Protein AF-A0A7Y5BMC9-F1 (afdb_monomer_lite)

Secondary structure (DSSP, 8-state):
-----HHHH-TTTS--HHHHHHHHHHHHHHHTTSS-EEES-HHHHHHHHHHH---GGGEEE------GGGGSPPS-HHHHHHHTT--SS--EEEES---GGG-HHHHHHHHHHHT--EEEESHHHHHHHHHTTS-HHHHHHHHHH-TT--SHHHHHHHGGG-

Structure (mmCIF, N/CA/C/O backbone):
data_AF-A0A7Y5BMC9-F1
#
_entry.id   AF-A0A7Y5BMC9-F1
#
loop_
_atom_site.group_PDB
_atom_site.id
_atom_site.type_symbol
_atom_site.label_atom_id
_atom_site.label_alt_id
_atom_site.label_comp_id
_atom_site.label_asym_id
_atom_site.label_entity_id
_atom_site.label_seq_id
_atom_site.pdbx_PDB_ins_code
_atom_site.Cartn_x
_atom_site.Cartn_y
_atom_site.Cartn_z
_atom_site.occupancy
_atom_site.B_iso_or_equiv
_atom_site.auth_seq_id
_atom_site.auth_comp_id
_atom_site.auth_asym_id
_atom_site.auth_atom_id
_atom_site.pdbx_PDB_model_num
ATOM 1 N N . MET A 1 1 ? 15.311 -7.061 -9.242 1.00 86.81 1 MET A N 1
ATOM 2 C CA . MET A 1 1 ? 13.915 -7.122 -8.750 1.00 86.81 1 MET A CA 1
ATOM 3 C C . MET A 1 1 ? 13.324 -5.729 -8.822 1.00 86.81 1 MET A C 1
ATOM 5 O O . MET A 1 1 ? 14.016 -4.782 -8.464 1.00 86.81 1 MET A O 1
ATOM 9 N N . LEU A 1 2 ? 12.085 -5.611 -9.291 1.00 91.38 2 LEU A N 1
ATOM 10 C CA . LEU A 1 2 ? 11.346 -4.355 -9.355 1.00 91.38 2 LEU A CA 1
ATOM 11 C C . LEU A 1 2 ? 9.943 -4.569 -8.786 1.00 91.38 2 LEU A C 1
ATOM 13 O O . LEU A 1 2 ? 9.223 -5.464 -9.225 1.00 91.38 2 LEU A O 1
ATOM 17 N N . PHE A 1 3 ? 9.574 -3.767 -7.788 1.00 91.31 3 PHE A N 1
ATOM 18 C CA . PHE A 1 3 ? 8.323 -3.967 -7.062 1.00 91.31 3 PHE A CA 1
ATOM 19 C C . PHE A 1 3 ? 7.105 -3.440 -7.806 1.00 91.31 3 PHE A C 1
ATOM 21 O O . PHE A 1 3 ? 6.106 -4.146 -7.898 1.00 91.31 3 PHE A O 1
ATOM 28 N N . ASP A 1 4 ? 7.187 -2.224 -8.334 1.00 92.12 4 ASP A N 1
ATOM 29 C CA . ASP A 1 4 ? 6.073 -1.584 -9.011 1.00 92.12 4 ASP A CA 1
ATOM 30 C C . ASP A 1 4 ? 6.552 -0.487 -9.970 1.00 92.12 4 ASP A C 1
ATOM 32 O O . ASP A 1 4 ? 7.717 -0.078 -9.956 1.00 92.12 4 ASP A O 1
ATOM 36 N N . ALA A 1 5 ? 5.619 -0.022 -10.800 1.00 93.19 5 ALA A N 1
ATOM 37 C CA . ALA A 1 5 ? 5.757 1.164 -11.635 1.00 93.19 5 ALA A CA 1
ATOM 38 C C . ALA A 1 5 ? 4.756 2.260 -11.213 1.00 93.19 5 ALA A C 1
ATOM 40 O O . ALA A 1 5 ? 4.366 3.097 -12.029 1.00 93.19 5 ALA A O 1
ATOM 41 N N . ILE A 1 6 ? 4.331 2.277 -9.937 1.00 92.31 6 ILE A N 1
ATOM 42 C CA . ILE A 1 6 ? 3.305 3.200 -9.414 1.00 92.31 6 ILE A CA 1
ATOM 43 C C . ILE A 1 6 ? 3.621 4.662 -9.753 1.00 92.31 6 ILE A C 1
ATOM 45 O O . ILE A 1 6 ? 2.711 5.354 -10.209 1.00 92.31 6 ILE A O 1
ATOM 49 N N . PRO A 1 7 ? 4.865 5.161 -9.605 1.00 91.69 7 PRO A N 1
ATOM 50 C CA . PRO A 1 7 ? 5.147 6.562 -9.899 1.00 91.69 7 PRO A CA 1
ATOM 51 C C . PRO A 1 7 ? 5.050 6.931 -11.383 1.00 91.69 7 PRO A C 1
ATOM 53 O O . PRO A 1 7 ? 4.842 8.097 -11.712 1.00 91.69 7 PRO A O 1
ATOM 56 N N . LEU A 1 8 ? 5.199 5.952 -12.281 1.00 92.69 8 LEU A N 1
ATOM 57 C CA . LEU A 1 8 ? 5.037 6.145 -13.723 1.00 92.69 8 LEU A CA 1
ATOM 58 C C . LEU A 1 8 ? 3.574 6.044 -14.147 1.00 92.69 8 LEU A C 1
ATOM 60 O O . LEU A 1 8 ? 3.127 6.837 -14.971 1.00 92.69 8 LEU A O 1
ATOM 64 N N . LYS A 1 9 ? 2.832 5.118 -13.536 1.00 94.69 9 LYS A N 1
ATOM 65 C CA . LYS A 1 9 ? 1.399 4.917 -13.761 1.00 94.69 9 LYS A CA 1
ATOM 66 C C . LYS A 1 9 ? 0.538 6.041 -13.180 1.00 94.69 9 LYS A C 1
ATOM 68 O O . LYS A 1 9 ? -0.423 6.478 -13.803 1.00 94.69 9 LYS A O 1
ATOM 73 N N . TYR A 1 10 ? 0.900 6.546 -12.000 1.00 92.81 10 TYR A N 1
ATOM 74 C CA . TYR A 1 10 ? 0.156 7.570 -11.258 1.00 92.81 10 TYR A CA 1
ATOM 75 C C . TYR A 1 10 ? 1.026 8.798 -10.928 1.00 92.81 10 TYR A C 1
ATOM 77 O O . TYR A 1 10 ? 1.199 9.145 -9.755 1.00 92.81 10 TYR A O 1
ATOM 85 N N . PRO A 1 11 ? 1.554 9.514 -11.937 1.00 90.50 11 PRO A N 1
ATOM 86 C CA . PRO A 1 11 ? 2.506 10.608 -11.724 1.00 90.50 11 PRO A CA 1
ATOM 87 C C . PRO A 1 11 ? 1.900 11.806 -10.981 1.00 90.50 11 PRO A C 1
ATOM 89 O O . PRO A 1 11 ? 2.628 12.572 -10.354 1.00 90.50 11 PRO A O 1
ATOM 92 N N . GLN A 1 12 ? 0.573 11.964 -11.033 1.00 89.88 12 GLN A N 1
ATOM 93 C CA . GLN A 1 12 ? -0.152 13.019 -10.317 1.00 89.88 12 GLN A CA 1
ATOM 94 C C . GLN A 1 12 ? -0.160 12.787 -8.798 1.00 89.88 12 GLN A C 1
ATOM 96 O O . GLN A 1 12 ? -0.107 13.746 -8.034 1.00 89.88 12 GLN A O 1
ATOM 101 N N . HIS A 1 13 ? -0.188 11.523 -8.366 1.00 86.75 13 HIS A N 1
ATOM 102 C CA . HIS A 1 13 ? -0.229 11.134 -6.952 1.00 86.75 13 HIS A CA 1
ATOM 103 C C . HIS A 1 13 ? 1.158 10.795 -6.392 1.00 86.75 13 HIS A C 1
ATOM 105 O O . HIS A 1 13 ? 1.397 10.937 -5.197 1.00 86.75 13 HIS A O 1
ATOM 111 N N . PHE A 1 14 ? 2.094 10.392 -7.256 1.00 88.69 14 PHE A N 1
ATOM 112 C CA . PHE A 1 14 ? 3.467 10.044 -6.888 1.00 88.69 14 PHE A CA 1
ATOM 113 C C . PHE A 1 14 ? 4.485 10.794 -7.762 1.00 88.69 14 PHE A C 1
ATOM 115 O O . PHE A 1 14 ? 5.188 10.184 -8.575 1.00 88.69 14 PHE A O 1
ATOM 122 N N . PRO A 1 15 ? 4.596 12.127 -7.619 1.00 87.75 15 PRO A N 1
ATOM 123 C CA . PRO A 1 15 ? 5.549 12.908 -8.390 1.00 87.75 15 PRO A CA 1
ATOM 124 C C . PRO A 1 15 ? 6.988 12.561 -7.982 1.00 87.75 15 PRO A C 1
ATOM 126 O O . PRO A 1 15 ? 7.454 12.875 -6.891 1.00 87.75 15 PRO A O 1
ATOM 129 N N . ILE A 1 16 ? 7.728 11.942 -8.899 1.00 84.44 16 ILE A N 1
ATOM 130 C CA . ILE A 1 16 ? 9.100 11.449 -8.677 1.00 84.44 16 ILE A CA 1
ATOM 131 C C . ILE A 1 16 ? 10.158 12.547 -8.469 1.00 84.44 16 ILE A C 1
ATOM 133 O O . ILE A 1 16 ? 11.238 12.282 -7.936 1.00 84.44 16 ILE A O 1
ATOM 137 N N . GLY A 1 17 ? 9.887 13.784 -8.896 1.00 88.94 17 GLY A N 1
ATOM 138 C CA . GLY A 1 17 ? 10.862 14.879 -8.866 1.00 88.94 17 GLY A CA 1
ATOM 139 C C . GLY A 1 17 ? 12.161 14.574 -9.634 1.00 88.94 17 GLY A C 1
ATOM 140 O O . GLY A 1 17 ? 12.292 13.562 -10.323 1.00 88.94 17 GLY A O 1
ATOM 141 N N . LEU A 1 18 ? 13.158 15.460 -9.529 1.00 88.69 18 LEU A N 1
ATOM 142 C CA . LEU A 1 18 ? 14.438 15.295 -10.238 1.00 88.69 18 LEU A CA 1
ATOM 143 C C . LEU A 1 18 ? 15.269 14.124 -9.691 1.00 88.69 18 LEU A C 1
ATOM 145 O O . LEU A 1 18 ? 15.793 13.323 -10.462 1.00 88.69 18 LEU A O 1
ATOM 149 N N . LYS A 1 19 ? 15.351 13.988 -8.361 1.00 88.06 19 LYS A N 1
ATOM 150 C CA . LYS A 1 19 ? 16.097 12.896 -7.714 1.00 88.06 19 LYS A CA 1
ATOM 151 C C . LYS A 1 19 ? 15.496 11.526 -8.039 1.00 88.06 19 LYS A C 1
ATOM 153 O O . LYS A 1 19 ? 16.239 10.609 -8.375 1.00 88.06 19 LYS A O 1
ATOM 158 N N . GLY A 1 20 ? 14.167 11.394 -7.992 1.00 88.00 20 GLY A N 1
ATOM 159 C CA . GLY A 1 20 ? 13.494 10.135 -8.314 1.00 88.00 20 GLY A CA 1
ATOM 160 C C . GLY A 1 20 ? 13.614 9.768 -9.790 1.00 88.00 20 GLY A C 1
ATOM 161 O O . GLY A 1 20 ? 13.831 8.601 -10.094 1.00 88.00 20 GLY A O 1
ATOM 162 N N . ARG A 1 21 ? 13.589 10.747 -10.709 1.00 89.75 21 ARG A N 1
ATOM 163 C CA . ARG A 1 21 ? 13.903 10.509 -12.133 1.00 89.75 21 ARG A CA 1
ATOM 164 C C . ARG A 1 21 ? 15.299 9.928 -12.325 1.00 89.75 21 ARG A C 1
ATOM 166 O O . ARG A 1 21 ? 15.460 8.973 -13.078 1.00 89.75 21 ARG A O 1
ATOM 173 N N . TRP A 1 22 ? 16.292 10.486 -11.635 1.00 92.19 22 TRP A N 1
ATOM 174 C CA . TRP A 1 22 ? 17.667 10.000 -11.719 1.00 92.19 22 TRP A CA 1
ATOM 175 C C . TRP A 1 22 ? 17.795 8.574 -11.165 1.00 92.19 22 TRP A C 1
ATOM 177 O O . TRP A 1 22 ? 18.402 7.712 -11.796 1.00 92.19 22 TRP A O 1
ATOM 187 N N . TRP A 1 23 ? 17.140 8.289 -10.035 1.00 89.88 23 TRP A N 1
ATOM 188 C CA . TRP A 1 23 ? 17.124 6.952 -9.436 1.00 89.88 23 TRP A CA 1
ATOM 189 C C . TRP A 1 23 ? 16.419 5.918 -10.327 1.00 89.88 23 TRP A C 1
ATOM 191 O O . TRP A 1 23 ? 16.934 4.822 -10.543 1.00 89.88 23 TRP A O 1
ATOM 201 N N . LEU A 1 24 ? 15.280 6.292 -10.915 1.00 90.00 24 LEU A N 1
ATOM 202 C CA . LEU A 1 24 ? 14.551 5.459 -11.866 1.00 90.00 24 LEU A CA 1
ATOM 203 C C . LEU A 1 24 ? 15.404 5.136 -13.095 1.00 90.00 24 LEU A C 1
ATOM 205 O O . LEU A 1 24 ? 15.487 3.975 -13.483 1.00 90.00 24 LEU A O 1
ATOM 209 N N . PHE A 1 25 ? 16.073 6.136 -13.674 1.00 91.00 25 PHE A N 1
ATOM 210 C CA . PHE A 1 25 ? 16.969 5.930 -14.811 1.00 91.00 25 PHE A CA 1
ATOM 211 C C . PHE A 1 25 ? 18.067 4.906 -14.488 1.00 91.00 25 PHE A C 1
ATOM 213 O O . PHE A 1 25 ? 18.290 3.969 -15.257 1.00 91.00 25 PHE A O 1
ATOM 220 N N . HIS A 1 26 ? 18.711 5.039 -13.325 1.00 90.56 26 HIS A N 1
ATOM 221 C CA . HIS A 1 26 ? 19.724 4.085 -12.875 1.00 90.56 26 HIS A CA 1
ATOM 222 C C . HIS A 1 26 ? 19.163 2.669 -12.688 1.00 90.56 26 HIS A C 1
ATOM 224 O O . HIS A 1 26 ? 19.801 1.708 -13.121 1.00 90.56 26 HIS A O 1
ATOM 230 N N . ASN A 1 27 ? 17.967 2.525 -12.113 1.00 90.06 27 ASN A N 1
ATOM 231 C CA . ASN A 1 27 ? 17.335 1.214 -11.957 1.00 90.06 27 ASN A CA 1
ATOM 232 C C . ASN A 1 27 ? 16.985 0.565 -13.284 1.00 90.06 27 ASN A C 1
ATOM 234 O O . ASN A 1 27 ? 17.320 -0.595 -13.485 1.00 90.06 27 ASN A O 1
ATOM 238 N N . VAL A 1 28 ? 16.340 1.297 -14.194 1.00 90.62 28 VAL A N 1
ATOM 239 C CA . VAL A 1 28 ? 15.965 0.764 -15.510 1.00 90.62 28 VAL A CA 1
ATOM 240 C C . VAL A 1 28 ? 17.214 0.332 -16.273 1.00 90.62 28 VAL A C 1
ATOM 242 O O . VAL A 1 28 ? 17.242 -0.740 -16.874 1.00 90.62 28 VAL A O 1
ATOM 245 N N . ARG A 1 29 ? 18.297 1.112 -16.194 1.00 91.44 29 ARG A N 1
ATOM 246 C CA . ARG A 1 29 ? 19.580 0.736 -16.796 1.00 91.44 29 ARG A CA 1
ATOM 247 C C . ARG A 1 29 ? 20.178 -0.525 -16.166 1.00 91.44 29 ARG A C 1
ATOM 249 O O . ARG A 1 29 ? 20.693 -1.359 -16.899 1.00 91.44 29 ARG A O 1
ATOM 256 N N . SER A 1 30 ? 20.106 -0.667 -14.844 1.00 90.50 30 SER A N 1
ATOM 257 C CA . SER A 1 30 ? 20.564 -1.874 -14.147 1.00 90.50 30 SER A CA 1
ATOM 258 C C . SER A 1 30 ? 19.748 -3.100 -14.569 1.00 90.50 30 SER A C 1
ATOM 260 O O . SER A 1 30 ? 20.312 -4.121 -14.947 1.00 90.50 30 SER A O 1
ATOM 262 N N . LEU A 1 31 ? 18.419 -2.978 -14.604 1.00 90.69 31 LEU A N 1
ATOM 263 C CA . LEU A 1 31 ? 17.506 -4.054 -14.996 1.00 90.69 31 LEU A CA 1
ATOM 264 C C . LEU A 1 31 ? 17.732 -4.516 -16.441 1.00 90.69 31 LEU A C 1
ATOM 266 O O . LEU A 1 31 ? 17.718 -5.714 -16.683 1.00 90.69 31 LEU A O 1
ATOM 270 N N . ASN A 1 32 ? 18.039 -3.601 -17.366 1.00 88.88 32 ASN A N 1
ATOM 271 C CA . ASN A 1 32 ? 18.337 -3.925 -18.768 1.00 88.88 32 ASN A CA 1
ATOM 272 C C . ASN A 1 32 ? 19.547 -4.850 -18.978 1.00 88.88 32 ASN A C 1
ATOM 274 O O . ASN A 1 32 ? 19.663 -5.453 -20.039 1.00 88.88 32 ASN A O 1
ATOM 278 N N . ILE A 1 33 ? 20.462 -4.933 -18.009 1.00 91.88 33 ILE A N 1
ATOM 279 C CA . ILE A 1 33 ? 21.653 -5.792 -18.096 1.00 91.88 33 ILE A CA 1
ATOM 280 C C . ILE A 1 33 ? 21.349 -7.217 -17.604 1.00 91.88 33 ILE A C 1
ATOM 282 O O . ILE A 1 33 ? 22.120 -8.131 -17.871 1.00 91.88 33 ILE A O 1
ATOM 286 N N . ASN A 1 34 ? 20.244 -7.417 -16.884 1.00 90.94 34 ASN A N 1
ATOM 287 C CA . ASN A 1 34 ? 19.875 -8.721 -16.343 1.00 90.94 34 ASN A CA 1
ATOM 288 C C . ASN A 1 34 ? 19.068 -9.526 -17.369 1.00 90.94 34 ASN A C 1
ATOM 290 O O . ASN A 1 34 ? 18.287 -8.960 -18.136 1.00 90.94 34 ASN A O 1
ATOM 294 N N . ASP A 1 35 ? 19.218 -10.849 -17.331 1.00 93.44 35 ASP A N 1
ATOM 295 C CA . ASP A 1 35 ? 18.442 -11.768 -18.170 1.00 93.44 35 ASP A CA 1
ATOM 296 C C . ASP A 1 35 ? 16.959 -11.770 -17.770 1.00 93.44 35 ASP A C 1
ATOM 298 O O . ASP A 1 35 ? 16.075 -11.716 -18.624 1.00 93.44 35 ASP A O 1
ATOM 302 N N . ASP A 1 36 ? 16.714 -11.739 -16.456 1.00 94.81 36 ASP A N 1
ATOM 303 C CA . ASP A 1 36 ? 15.398 -11.875 -15.843 1.00 94.81 36 ASP A CA 1
ATOM 304 C C . ASP A 1 36 ? 15.122 -10.793 -14.788 1.00 94.81 36 ASP A C 1
ATOM 306 O O . ASP A 1 36 ? 15.999 -10.321 -14.055 1.00 94.81 36 ASP A O 1
ATOM 310 N N . ILE A 1 37 ? 13.847 -10.433 -14.659 1.00 95.31 37 ILE A N 1
ATOM 311 C CA . ILE A 1 37 ? 13.324 -9.446 -13.719 1.00 95.31 37 ILE A CA 1
ATOM 312 C C . ILE A 1 37 ? 12.276 -10.117 -12.843 1.00 95.31 37 ILE A C 1
ATOM 314 O O . ILE A 1 37 ? 11.264 -10.608 -13.322 1.00 95.31 37 ILE A O 1
ATOM 318 N N . VAL A 1 38 ? 12.473 -10.072 -11.529 1.00 96.19 38 VAL A N 1
ATOM 319 C CA . VAL A 1 38 ? 11.459 -10.528 -10.570 1.00 96.19 38 VAL A CA 1
ATOM 320 C C . VAL A 1 38 ? 10.592 -9.360 -10.103 1.00 96.19 38 VAL A C 1
ATOM 322 O O . VAL A 1 38 ? 11.131 -8.305 -9.747 1.00 96.19 38 VAL A O 1
ATOM 325 N N . THR A 1 39 ? 9.276 -9.569 -10.047 1.00 96.56 39 THR A N 1
ATOM 326 C CA . THR A 1 39 ? 8.282 -8.658 -9.458 1.00 96.56 39 THR A CA 1
ATOM 327 C C . THR A 1 39 ? 7.325 -9.393 -8.511 1.00 96.56 39 THR A C 1
ATOM 329 O O . THR A 1 39 ? 7.385 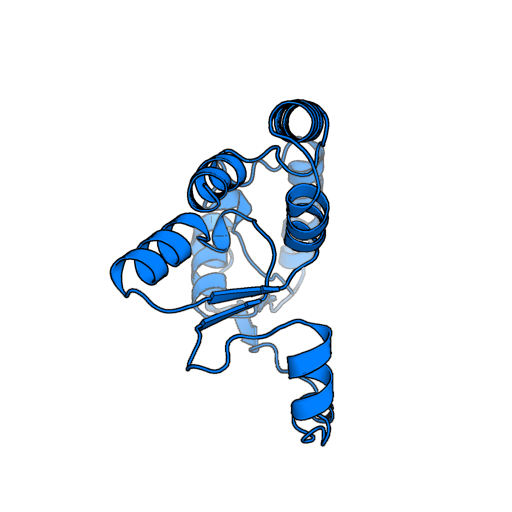-10.611 -8.381 1.00 96.56 39 THR A O 1
ATOM 332 N N . ILE A 1 40 ? 6.461 -8.654 -7.812 1.00 97.06 40 ILE A N 1
ATOM 333 C CA . ILE A 1 40 ? 5.664 -9.162 -6.680 1.00 97.06 40 ILE A CA 1
ATOM 334 C C . ILE A 1 40 ? 4.211 -9.503 -7.010 1.00 97.06 40 ILE A C 1
ATOM 336 O O . ILE A 1 40 ? 3.507 -10.042 -6.158 1.00 97.06 40 ILE A O 1
ATOM 340 N N . SER A 1 41 ? 3.729 -9.166 -8.207 1.00 96.94 41 SER A N 1
ATOM 341 C CA . SER A 1 41 ? 2.360 -9.482 -8.628 1.00 96.94 41 SER A CA 1
ATOM 342 C C . SER A 1 41 ? 2.201 -9.434 -10.146 1.00 96.94 41 SER A C 1
ATOM 344 O O . SER A 1 41 ? 2.978 -8.772 -10.830 1.00 96.94 41 SER A O 1
ATOM 346 N N . GLU A 1 42 ? 1.146 -10.068 -10.662 1.00 97.44 42 GLU A N 1
ATOM 347 C CA . GLU A 1 42 ? 0.767 -9.973 -12.081 1.00 97.44 42 GLU A CA 1
ATOM 348 C C . GLU A 1 42 ? 0.402 -8.539 -12.489 1.00 97.44 42 GLU A C 1
ATOM 350 O O . GLU A 1 42 ? 0.736 -8.095 -13.582 1.00 97.44 42 GLU A O 1
ATOM 355 N N . ALA A 1 43 ? -0.218 -7.775 -11.582 1.00 95.94 43 ALA A N 1
ATOM 356 C CA . ALA A 1 43 ? -0.508 -6.363 -11.820 1.00 95.94 43 ALA A CA 1
ATOM 357 C C . ALA A 1 43 ? 0.786 -5.557 -12.012 1.00 95.94 43 ALA A C 1
ATOM 359 O O . ALA A 1 43 ? 0.911 -4.810 -12.975 1.00 95.94 43 ALA A O 1
ATOM 360 N N . ALA A 1 44 ? 1.777 -5.764 -11.139 1.00 96.31 44 ALA A N 1
ATOM 361 C CA . ALA A 1 44 ? 3.079 -5.125 -11.281 1.00 96.31 44 ALA A CA 1
ATOM 362 C C . ALA A 1 44 ? 3.809 -5.586 -12.551 1.00 96.31 44 ALA A C 1
ATOM 364 O O . ALA A 1 44 ? 4.432 -4.765 -13.212 1.00 96.31 44 ALA A O 1
ATOM 365 N N . LYS A 1 45 ? 3.700 -6.866 -12.932 1.00 97.31 45 LYS A N 1
ATOM 366 C CA . LYS A 1 45 ? 4.254 -7.380 -14.193 1.00 97.31 45 LYS A CA 1
ATOM 367 C C . LYS A 1 45 ? 3.676 -6.651 -15.408 1.00 97.31 45 LYS A C 1
ATOM 369 O O . LYS A 1 45 ? 4.448 -6.183 -16.238 1.00 97.31 45 LYS A O 1
ATOM 374 N N . SER A 1 46 ? 2.351 -6.517 -15.472 1.00 96.88 46 SER A N 1
ATOM 375 C CA . SER A 1 46 ? 1.675 -5.763 -16.535 1.00 96.88 46 SER A CA 1
ATOM 376 C C . SER A 1 46 ? 2.095 -4.292 -16.541 1.00 96.88 46 SER A C 1
ATOM 378 O O . SER A 1 46 ? 2.375 -3.738 -17.596 1.00 96.88 46 SER A O 1
ATOM 380 N N . ASP A 1 47 ? 2.193 -3.668 -15.365 1.00 96.56 47 ASP A N 1
ATOM 381 C CA . ASP A 1 47 ? 2.586 -2.262 -15.253 1.00 96.56 47 ASP A CA 1
ATOM 382 C C . ASP A 1 47 ? 4.055 -2.039 -15.672 1.00 96.56 47 ASP A C 1
ATOM 384 O O . ASP A 1 47 ? 4.406 -1.003 -16.230 1.00 96.56 47 ASP A O 1
ATOM 388 N N . ILE A 1 48 ? 4.948 -2.997 -15.424 1.00 95.75 48 ILE A N 1
ATOM 389 C CA . ILE A 1 48 ? 6.352 -2.900 -15.844 1.00 95.75 48 ILE A CA 1
ATOM 390 C C . ILE A 1 48 ? 6.472 -3.005 -17.373 1.00 95.75 48 ILE A C 1
ATOM 392 O O . ILE A 1 48 ? 7.242 -2.251 -17.969 1.00 95.75 48 ILE A O 1
ATOM 396 N N . ASP A 1 49 ? 5.710 -3.895 -18.008 1.00 96.00 49 ASP A N 1
ATOM 397 C CA . ASP A 1 49 ? 5.634 -3.987 -19.472 1.00 96.00 49 ASP A CA 1
ATOM 398 C C . ASP A 1 49 ? 5.109 -2.674 -20.076 1.00 96.00 49 ASP A C 1
ATOM 400 O O . ASP A 1 49 ? 5.794 -2.048 -20.883 1.00 96.00 49 ASP A O 1
ATOM 404 N N . GLU A 1 50 ? 3.971 -2.178 -19.582 1.00 96.75 50 GLU A N 1
ATOM 405 C CA . GLU A 1 50 ? 3.304 -0.982 -20.113 1.00 96.75 50 GLU A CA 1
ATOM 406 C C . GLU A 1 50 ? 4.100 0.318 -19.892 1.00 96.75 50 GLU A C 1
ATOM 408 O O . GLU A 1 50 ? 4.258 1.118 -20.815 1.00 96.75 50 GLU A O 1
ATOM 413 N N . TYR A 1 51 ? 4.601 0.558 -18.673 1.00 94.94 51 TYR A N 1
ATOM 414 C CA . TYR A 1 51 ? 5.171 1.860 -18.295 1.00 94.94 51 TYR A CA 1
ATOM 415 C C . TYR A 1 51 ? 6.700 1.923 -18.381 1.00 94.94 51 TYR A C 1
ATOM 417 O O . TYR A 1 51 ? 7.261 3.021 -18.391 1.00 94.94 51 TYR A O 1
ATOM 425 N N . ILE A 1 52 ? 7.390 0.778 -18.406 1.00 93.06 52 ILE A N 1
ATOM 426 C CA . ILE A 1 52 ? 8.862 0.717 -18.433 1.00 93.06 52 ILE A CA 1
ATOM 427 C C . ILE A 1 52 ? 9.373 0.076 -19.727 1.00 93.06 52 ILE A C 1
ATOM 429 O O . ILE A 1 52 ? 10.463 0.436 -20.176 1.00 93.06 52 ILE A O 1
ATOM 433 N N . GLY A 1 53 ? 8.589 -0.802 -20.360 1.00 92.88 53 GLY A N 1
ATOM 434 C CA . GLY A 1 53 ? 8.907 -1.381 -21.666 1.00 92.88 53 GLY A CA 1
ATOM 435 C C . GLY A 1 53 ? 9.774 -2.638 -21.607 1.00 92.88 53 GLY A C 1
ATOM 436 O O . GLY A 1 53 ? 10.533 -2.899 -22.539 1.00 92.88 53 GLY A O 1
ATOM 437 N N . PHE A 1 54 ? 9.707 -3.404 -20.514 1.00 94.38 54 PHE A N 1
ATOM 438 C CA . PHE A 1 54 ? 10.349 -4.719 -20.440 1.00 94.38 54 PHE A CA 1
ATOM 439 C C . PHE A 1 54 ? 9.411 -5.813 -20.949 1.00 94.38 54 PHE A C 1
ATOM 441 O O . PHE A 1 54 ? 8.278 -5.903 -20.496 1.00 94.38 54 PHE A O 1
ATOM 448 N N . GLU A 1 55 ? 9.912 -6.696 -21.814 1.00 93.19 55 GLU A N 1
ATOM 449 C CA . GLU A 1 55 ? 9.135 -7.822 -22.339 1.00 93.19 55 GLU A CA 1
ATOM 450 C C . GLU A 1 55 ? 8.614 -8.746 -21.225 1.00 93.19 55 GLU A C 1
ATOM 452 O O . GLU A 1 55 ? 9.370 -9.189 -20.355 1.00 93.19 55 GLU A O 1
ATOM 457 N N . LEU A 1 56 ? 7.338 -9.134 -21.312 1.00 94.75 56 LEU A N 1
ATOM 458 C CA . LEU A 1 56 ? 6.683 -10.046 -20.361 1.00 94.75 56 LEU A CA 1
ATOM 459 C C . LEU A 1 56 ? 7.399 -11.393 -20.169 1.00 94.75 56 LEU A C 1
ATOM 461 O O . LEU A 1 56 ? 7.243 -12.012 -19.113 1.00 94.75 56 LEU A O 1
ATOM 465 N N . SER A 1 57 ? 8.151 -11.853 -21.173 1.00 95.69 57 SER A N 1
ATOM 466 C CA . SER A 1 57 ? 8.957 -13.082 -21.138 1.00 95.69 57 SER A CA 1
ATOM 467 C C . SER A 1 57 ? 10.097 -13.011 -20.117 1.00 95.69 57 SER A C 1
ATOM 469 O O . SER A 1 57 ? 10.444 -14.033 -19.534 1.00 95.69 57 SER A O 1
ATOM 471 N N . LYS A 1 58 ? 10.635 -11.811 -19.868 1.00 95.25 58 LYS A N 1
ATOM 472 C CA . LYS A 1 58 ? 11.716 -11.553 -18.906 1.00 95.25 58 LYS A CA 1
ATOM 473 C C . LYS A 1 58 ? 11.206 -11.274 -17.497 1.00 95.25 58 LYS A C 1
ATOM 475 O O . LYS A 1 58 ? 12.002 -11.183 -16.568 1.00 95.25 58 LYS A O 1
ATOM 480 N N . ILE A 1 59 ? 9.900 -11.071 -17.320 1.00 97.06 59 ILE A N 1
ATOM 481 C CA . ILE A 1 59 ? 9.323 -10.667 -16.036 1.00 97.06 59 ILE A CA 1
ATOM 482 C C . ILE A 1 59 ? 8.670 -11.870 -15.356 1.00 97.06 59 ILE A C 1
ATOM 484 O O . ILE A 1 59 ? 7.667 -12.411 -15.826 1.00 97.06 59 ILE A O 1
ATOM 488 N N . HIS A 1 60 ? 9.186 -12.236 -14.190 1.00 97.50 60 HIS A N 1
ATOM 489 C CA . HIS A 1 60 ? 8.718 -13.358 -13.382 1.00 97.50 60 HIS A CA 1
ATOM 490 C C . HIS A 1 60 ? 8.062 -12.861 -12.100 1.00 97.50 60 HIS A C 1
ATOM 492 O O . HIS A 1 60 ? 8.598 -11.996 -11.403 1.00 97.50 60 HIS A O 1
ATOM 498 N N . VAL A 1 61 ? 6.901 -13.418 -11.767 1.00 98.00 61 VAL A N 1
ATOM 499 C CA . VAL A 1 61 ? 6.178 -13.067 -10.543 1.00 98.00 61 VAL A CA 1
ATOM 500 C C . VAL A 1 61 ? 6.590 -14.009 -9.420 1.00 98.00 61 VAL A C 1
ATOM 502 O O . VAL A 1 61 ? 6.416 -15.221 -9.507 1.00 98.00 61 VAL A O 1
ATOM 505 N N . VAL A 1 62 ? 7.109 -13.435 -8.339 1.00 97.25 62 VAL A N 1
ATOM 506 C CA . VAL A 1 62 ? 7.375 -14.130 -7.080 1.00 97.25 62 VAL A CA 1
ATOM 507 C C . VAL A 1 62 ? 6.620 -13.395 -5.983 1.00 97.25 62 VAL A C 1
ATOM 509 O O . VAL A 1 62 ? 6.993 -12.294 -5.576 1.00 97.25 62 VAL A O 1
ATOM 512 N N . TYR A 1 63 ? 5.533 -14.003 -5.509 1.00 96.44 63 TYR A N 1
ATOM 513 C CA . TYR A 1 63 ? 4.690 -13.391 -4.489 1.00 96.44 63 TYR A CA 1
ATOM 514 C C . TYR A 1 63 ? 5.431 -13.294 -3.148 1.00 96.44 63 TYR A C 1
ATOM 516 O O . TYR A 1 63 ? 5.966 -14.300 -2.671 1.00 96.44 63 TYR A O 1
ATOM 524 N N . PRO A 1 64 ? 5.454 -12.112 -2.508 1.00 92.94 64 PRO A N 1
ATOM 525 C CA . PRO A 1 64 ? 6.060 -11.961 -1.198 1.00 92.94 64 PRO A CA 1
ATOM 526 C C . PRO A 1 64 ? 5.266 -12.763 -0.166 1.00 92.94 64 PRO A C 1
ATOM 528 O O . PRO A 1 64 ? 4.034 -12.754 -0.151 1.00 92.94 64 PRO A O 1
ATOM 531 N N . THR A 1 65 ? 5.983 -13.449 0.717 1.00 92.56 65 THR A N 1
ATOM 532 C CA . THR A 1 65 ? 5.406 -14.261 1.790 1.00 92.56 65 THR A CA 1
ATOM 533 C C . THR A 1 65 ? 5.732 -13.656 3.152 1.00 92.56 65 THR A C 1
ATOM 535 O O . THR A 1 65 ? 6.589 -12.781 3.279 1.00 92.56 65 THR A O 1
ATOM 538 N N . THR A 1 66 ? 5.019 -14.099 4.187 1.00 90.69 66 THR A N 1
ATOM 539 C CA . THR A 1 66 ? 5.309 -13.715 5.572 1.00 90.69 66 THR A CA 1
ATOM 540 C C . THR A 1 66 ? 5.986 -14.861 6.316 1.00 90.69 66 THR A C 1
ATOM 542 O O . THR A 1 66 ? 5.771 -16.034 6.007 1.00 90.69 66 THR A O 1
ATOM 545 N N . SER A 1 67 ? 6.815 -14.521 7.301 1.00 92.25 67 SER A N 1
ATOM 546 C CA . SER A 1 67 ? 7.525 -15.510 8.110 1.00 92.25 67 SER A CA 1
ATOM 547 C C . SER A 1 67 ? 6.560 -16.339 8.963 1.00 92.25 67 SER A C 1
ATOM 549 O O . SER A 1 67 ? 5.574 -15.825 9.495 1.00 92.25 67 SER A O 1
ATOM 551 N N . ALA A 1 68 ? 6.896 -17.618 9.161 1.00 89.81 68 ALA A N 1
ATOM 552 C CA . ALA A 1 68 ? 6.117 -18.561 9.963 1.00 89.81 68 ALA A CA 1
ATOM 553 C C . ALA A 1 68 ? 5.839 -18.053 11.393 1.00 89.81 68 ALA A C 1
ATOM 555 O O . ALA A 1 68 ? 4.808 -18.371 11.985 1.00 89.81 68 ALA A O 1
ATOM 556 N N . VAL A 1 69 ? 6.732 -17.213 11.930 1.00 88.88 69 VAL A N 1
ATOM 557 C CA . VAL A 1 69 ? 6.625 -16.645 13.283 1.00 88.88 69 VAL A CA 1
ATOM 558 C C . VAL A 1 69 ? 5.335 -15.851 13.507 1.00 88.88 69 VAL A C 1
ATOM 560 O O . VAL A 1 69 ? 4.859 -15.792 14.637 1.00 88.88 69 VAL A O 1
ATOM 563 N N . PHE A 1 70 ? 4.741 -15.287 12.449 1.00 84.62 70 PHE A N 1
ATOM 564 C CA . PHE A 1 70 ? 3.505 -14.503 12.537 1.00 84.62 70 PHE A CA 1
ATOM 565 C C . PHE A 1 70 ? 2.231 -15.357 12.622 1.00 84.62 70 PHE A C 1
ATOM 567 O O . PHE A 1 70 ? 1.172 -14.824 12.943 1.00 84.62 70 PHE A O 1
ATOM 574 N N . PHE A 1 71 ? 2.311 -16.669 12.373 1.00 86.00 71 PHE A N 1
ATOM 575 C CA . PHE A 1 71 ? 1.162 -17.581 12.480 1.00 86.00 71 PHE A CA 1
ATOM 576 C C . PHE A 1 71 ? 1.026 -18.223 13.865 1.00 86.00 71 PHE A C 1
ATOM 578 O O . PHE A 1 71 ? 0.030 -18.893 14.149 1.00 86.00 71 PHE A O 1
ATOM 585 N N . ASN A 1 72 ? 2.001 -18.003 14.749 1.00 85.00 72 ASN A N 1
ATOM 586 C CA . ASN A 1 72 ? 1.920 -18.457 16.128 1.00 85.00 72 ASN A CA 1
ATOM 587 C C . ASN A 1 72 ? 0.848 -17.654 16.874 1.00 85.00 72 ASN A C 1
ATOM 589 O O . ASN A 1 72 ? 0.912 -16.427 16.957 1.00 85.00 72 ASN A O 1
ATOM 593 N N . LYS A 1 73 ? -0.144 -18.350 17.439 1.00 76.56 73 LYS A N 1
ATOM 594 C CA . LYS A 1 73 ? -1.203 -17.711 18.226 1.00 76.56 73 LYS A CA 1
ATOM 595 C C . LYS A 1 73 ? -0.613 -17.112 19.500 1.00 76.56 73 LYS A C 1
ATOM 597 O O . LYS A 1 73 ? -0.062 -17.828 20.333 1.00 76.56 73 LYS A O 1
ATOM 602 N N . THR A 1 74 ? -0.780 -15.810 19.678 1.00 70.44 74 THR A N 1
ATOM 603 C CA . THR A 1 74 ? -0.499 -15.127 20.940 1.00 70.44 74 THR A CA 1
ATOM 604 C C . THR A 1 74 ? -1.688 -15.261 21.889 1.00 70.44 74 THR A C 1
ATOM 606 O O . THR A 1 74 ? -2.844 -15.121 21.506 1.00 70.44 74 THR A O 1
ATOM 609 N N . SER A 1 75 ? -1.411 -15.547 23.159 1.00 64.50 75 SER A N 1
ATOM 610 C CA . SER A 1 75 ? -2.412 -15.870 24.187 1.00 64.50 75 SER A CA 1
ATOM 611 C C . SER A 1 75 ? -3.094 -14.646 24.824 1.00 64.50 75 SER A C 1
ATOM 613 O O . SER A 1 75 ? -4.015 -14.799 25.624 1.00 64.50 75 SER A O 1
ATOM 615 N N . SER A 1 76 ? -2.689 -13.421 24.473 1.00 65.44 76 SER A N 1
ATOM 616 C CA . SER A 1 76 ? -3.041 -12.197 25.212 1.00 65.44 76 SER A CA 1
ATOM 617 C C . SER A 1 76 ? -4.066 -11.298 24.500 1.00 65.44 76 SER A C 1
ATOM 619 O O . SER A 1 76 ? -3.867 -10.098 24.331 1.00 65.44 76 SER A O 1
ATOM 621 N N . HIS A 1 77 ? -5.207 -11.846 24.078 1.00 74.12 77 HIS A N 1
ATOM 622 C CA . HIS A 1 77 ? -6.252 -11.022 23.446 1.00 74.12 77 HIS A CA 1
ATOM 623 C C . HIS A 1 77 ? -6.964 -10.087 24.441 1.00 74.12 77 HIS A C 1
ATOM 625 O O . HIS A 1 77 ? -7.350 -8.972 24.091 1.00 74.12 77 HIS A O 1
ATOM 631 N N . LYS A 1 78 ? -7.127 -10.516 25.701 1.00 77.00 78 LYS A N 1
ATOM 632 C CA . LYS A 1 78 ? -7.927 -9.784 26.699 1.00 77.00 78 LYS A CA 1
ATOM 633 C C . LYS A 1 78 ? -7.204 -8.558 27.264 1.00 77.00 78 LYS A C 1
ATOM 635 O O . LYS A 1 78 ? -7.824 -7.506 27.388 1.00 77.00 78 LYS A O 1
ATOM 640 N N . ALA A 1 79 ? -5.905 -8.674 27.549 1.00 79.69 79 ALA A N 1
ATOM 641 C CA . ALA A 1 79 ? -5.108 -7.558 28.057 1.00 79.69 79 ALA A CA 1
ATOM 642 C C . ALA A 1 79 ? -4.936 -6.461 26.995 1.00 79.69 79 ALA A C 1
ATOM 644 O O . ALA A 1 79 ? -5.110 -5.286 27.300 1.00 79.69 79 ALA A O 1
ATOM 645 N N . LEU A 1 80 ? -4.697 -6.838 25.731 1.00 79.25 80 LEU A N 1
ATOM 646 C CA . LEU A 1 80 ? -4.622 -5.887 24.615 1.00 79.25 80 LEU A CA 1
ATOM 647 C C . LEU A 1 80 ? -5.961 -5.182 24.369 1.00 79.25 80 LEU A C 1
ATOM 649 O O . LEU A 1 80 ? -5.993 -3.968 24.186 1.00 79.25 80 LEU A O 1
ATOM 653 N N . SER A 1 81 ? -7.074 -5.922 24.420 1.00 81.44 81 SER A N 1
ATOM 654 C CA . SER A 1 81 ? -8.407 -5.329 24.268 1.00 81.44 81 SER A CA 1
ATOM 655 C C . SER A 1 81 ? -8.701 -4.271 25.331 1.00 81.44 81 SER A C 1
ATOM 657 O O . SER A 1 81 ? -9.350 -3.278 25.014 1.00 81.44 81 SER A O 1
ATOM 659 N N . GLN A 1 82 ? -8.235 -4.477 26.566 1.00 81.88 82 GLN A N 1
ATOM 660 C CA . GLN A 1 82 ? -8.371 -3.499 27.645 1.00 81.88 82 GLN A CA 1
ATOM 661 C C . GLN A 1 82 ? -7.409 -2.321 27.467 1.00 81.88 82 GLN A C 1
ATOM 663 O O . GLN A 1 82 ? -7.848 -1.179 27.539 1.00 81.88 82 GLN A O 1
ATOM 668 N N . ALA A 1 83 ? -6.131 -2.588 27.178 1.00 82.75 83 ALA A N 1
ATOM 669 C CA . ALA A 1 83 ? -5.102 -1.558 27.028 1.00 82.75 83 ALA A CA 1
ATOM 670 C C . ALA A 1 83 ? -5.432 -0.536 25.928 1.00 82.75 83 ALA A C 1
ATOM 672 O O . ALA A 1 83 ? -5.191 0.653 26.102 1.00 82.75 83 ALA A O 1
ATOM 673 N N . TYR A 1 84 ? -6.028 -0.990 24.821 1.00 82.19 84 TYR A N 1
ATOM 674 C CA . TYR A 1 84 ? -6.378 -0.137 23.681 1.00 82.19 84 TYR A CA 1
ATOM 675 C C . TYR A 1 84 ? -7.870 0.204 23.593 1.00 82.19 84 TYR A C 1
ATOM 677 O O . TYR A 1 84 ? -8.310 0.728 22.574 1.00 82.19 84 TYR A O 1
ATOM 685 N N . SER A 1 85 ? -8.659 -0.096 24.635 1.00 85.31 85 SER A N 1
ATOM 686 C CA . SER A 1 85 ? -10.107 0.173 24.672 1.00 85.31 85 SER A CA 1
ATOM 687 C C . SER A 1 85 ? -10.848 -0.291 23.408 1.00 85.31 85 SER A C 1
ATOM 689 O O . SER A 1 85 ? -11.688 0.425 22.859 1.00 85.31 85 SER A O 1
ATOM 691 N N . LEU A 1 86 ? -10.516 -1.490 22.916 1.00 88.44 86 LEU A N 1
ATOM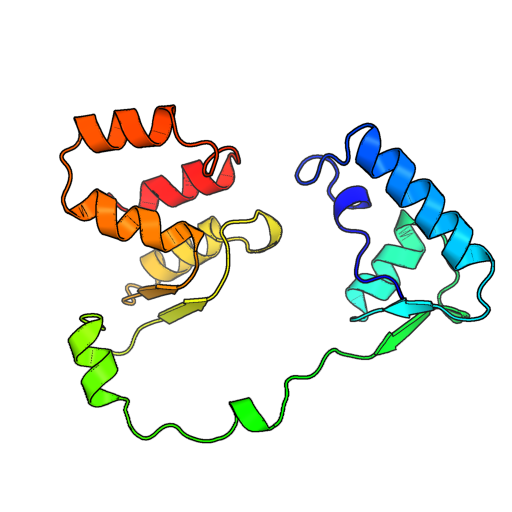 692 C CA . LEU A 1 86 ? -11.065 -1.999 21.659 1.00 88.44 86 LEU A CA 1
ATOM 693 C C . LEU A 1 86 ? -12.588 -2.212 21.757 1.00 88.44 86 LEU A C 1
ATOM 695 O O . LEU A 1 86 ? -13.093 -2.562 22.833 1.00 88.44 86 LEU A O 1
ATOM 699 N N . PRO A 1 87 ? -13.339 -2.056 20.648 1.00 89.19 87 PRO A N 1
ATOM 700 C CA . PRO A 1 87 ? -14.778 -2.277 20.652 1.00 89.19 87 PRO A CA 1
ATOM 701 C C . PRO A 1 87 ? -15.144 -3.686 21.140 1.00 89.19 87 PRO A C 1
ATOM 703 O O . PRO A 1 87 ? -14.586 -4.685 20.691 1.00 89.19 87 PRO A O 1
ATOM 706 N N . LYS A 1 88 ? -16.134 -3.774 22.040 1.00 87.94 88 LYS A N 1
ATOM 707 C CA . LYS A 1 88 ? -16.659 -5.061 22.541 1.00 87.94 88 LYS A CA 1
ATOM 708 C C . LYS A 1 88 ? -17.484 -5.819 21.493 1.00 87.94 88 LYS A C 1
ATOM 710 O O . LYS A 1 88 ? -17.666 -7.028 21.607 1.00 87.94 88 LYS A O 1
ATOM 715 N N . LYS A 1 89 ? -18.035 -5.099 20.511 1.00 89.31 89 LYS A N 1
ATOM 716 C CA . LYS A 1 89 ? -18.764 -5.655 19.360 1.00 89.31 89 LYS A CA 1
ATOM 717 C C . LYS A 1 89 ? -17.788 -5.933 18.217 1.00 89.31 89 LYS A C 1
ATOM 719 O O . LYS A 1 89 ? -16.665 -5.450 18.247 1.00 89.31 89 LYS A O 1
ATOM 724 N N . LYS A 1 90 ? -18.224 -6.679 17.196 1.00 90.44 90 LYS A N 1
ATOM 725 C CA . LYS A 1 90 ? -17.441 -6.868 15.963 1.00 90.44 90 LYS A CA 1
ATOM 726 C C . LYS A 1 90 ? -17.068 -5.509 15.366 1.00 90.44 90 LYS A C 1
ATOM 728 O O . LYS A 1 90 ? -17.902 -4.607 15.336 1.00 90.44 90 LYS A O 1
ATOM 733 N N . PHE A 1 91 ? -15.828 -5.394 14.908 1.00 92.12 91 PHE A N 1
ATOM 734 C CA . PHE A 1 91 ? -15.278 -4.171 14.344 1.00 92.12 91 PHE A CA 1
ATOM 735 C C . PHE A 1 91 ? -14.372 -4.485 13.154 1.00 92.12 91 PHE A C 1
ATOM 737 O O . PHE A 1 91 ? -13.810 -5.577 13.055 1.00 92.12 91 PHE A O 1
ATOM 744 N N . CYS A 1 92 ? -14.221 -3.514 12.262 1.00 93.38 92 CYS A N 1
ATOM 745 C CA . CYS A 1 92 ? -13.272 -3.563 11.158 1.00 93.38 92 CYS A CA 1
ATOM 746 C C . CYS A 1 92 ? -11.900 -3.079 11.633 1.00 93.38 92 CYS A C 1
ATOM 748 O O . CYS A 1 92 ? -11.808 -2.131 12.407 1.00 93.38 92 CYS A O 1
ATOM 750 N N . THR A 1 93 ? -10.817 -3.703 11.171 1.00 91.81 93 THR A N 1
ATOM 751 C CA . THR A 1 93 ? -9.457 -3.215 11.444 1.00 91.81 93 THR A CA 1
ATOM 752 C C . THR A 1 93 ? -8.789 -2.800 10.147 1.00 91.81 93 THR A C 1
ATOM 754 O O . THR A 1 93 ? -8.733 -3.584 9.202 1.00 91.81 93 THR A O 1
ATOM 757 N N . TYR A 1 94 ? -8.261 -1.583 10.118 1.00 92.56 94 TYR A N 1
ATOM 758 C CA . TYR A 1 94 ? -7.366 -1.109 9.074 1.00 92.56 94 TYR A CA 1
ATOM 759 C C . TYR A 1 94 ? -5.945 -1.075 9.632 1.00 92.56 94 TYR A C 1
ATOM 761 O O . TYR A 1 94 ? -5.715 -0.477 10.680 1.00 92.56 94 TYR A O 1
ATOM 769 N N . VAL A 1 95 ? -4.994 -1.699 8.938 1.00 91.06 95 VAL A N 1
ATOM 770 C CA . VAL A 1 95 ? -3.573 -1.660 9.301 1.00 91.06 95 VAL A CA 1
ATOM 771 C C . VAL A 1 95 ? -2.793 -1.116 8.117 1.00 91.06 95 VAL A C 1
ATOM 773 O O . VAL A 1 95 ? -2.759 -1.736 7.054 1.00 91.06 95 VAL A O 1
ATOM 776 N N . GLY A 1 96 ? -2.164 0.041 8.283 1.00 87.19 96 GLY A N 1
ATOM 777 C CA . GLY A 1 96 ? -1.417 0.664 7.202 1.00 87.19 96 GLY A CA 1
ATOM 778 C C . GLY A 1 96 ? -1.116 2.132 7.441 1.00 87.19 96 GLY A C 1
ATOM 779 O O . GLY A 1 96 ? -1.403 2.690 8.496 1.00 87.19 96 GLY A O 1
ATOM 780 N N . ASP A 1 97 ? -0.518 2.747 6.430 1.00 84.50 97 ASP A N 1
ATOM 781 C CA . ASP A 1 97 ? -0.294 4.188 6.392 1.00 84.50 97 ASP A CA 1
ATOM 782 C C . ASP A 1 97 ? -1.474 4.901 5.706 1.00 84.50 97 ASP A C 1
ATOM 784 O O . ASP A 1 97 ? -2.486 4.287 5.374 1.00 84.50 97 ASP A O 1
ATOM 788 N N . THR A 1 98 ? -1.338 6.193 5.466 1.00 82.88 98 THR A N 1
ATOM 789 C CA . THR A 1 98 ? -2.353 7.085 4.894 1.00 82.88 98 THR A CA 1
ATOM 790 C C . THR A 1 98 ? -2.031 7.497 3.450 1.00 82.88 98 THR A C 1
ATOM 792 O O . THR A 1 98 ? -2.521 8.510 2.958 1.00 82.88 98 THR A O 1
ATOM 795 N N . ASN A 1 99 ? -1.195 6.713 2.762 1.00 83.75 99 ASN A N 1
ATOM 796 C CA . ASN A 1 99 ? -0.812 6.955 1.368 1.00 83.75 99 ASN A CA 1
ATOM 797 C C . ASN A 1 99 ? -1.984 6.743 0.401 1.00 83.75 99 ASN A C 1
ATOM 799 O O . ASN A 1 99 ? -2.835 5.882 0.629 1.00 83.75 99 ASN A O 1
ATOM 803 N N . TRP A 1 100 ? -1.948 7.453 -0.731 1.00 86.12 100 TRP A N 1
ATOM 804 C CA . TRP A 1 100 ? -3.000 7.451 -1.757 1.00 86.12 100 TRP A CA 1
ATOM 805 C C . TRP A 1 100 ? -3.440 6.050 -2.198 1.00 86.12 100 TRP A C 1
ATOM 807 O O . TRP A 1 100 ? -4.613 5.687 -2.194 1.00 86.12 100 TRP A O 1
ATOM 817 N N . ASN A 1 101 ? -2.465 5.189 -2.486 1.00 88.00 101 ASN A N 1
ATOM 818 C CA . ASN A 1 101 ? -2.708 3.830 -2.963 1.00 88.00 101 ASN A CA 1
ATOM 819 C C . ASN A 1 101 ?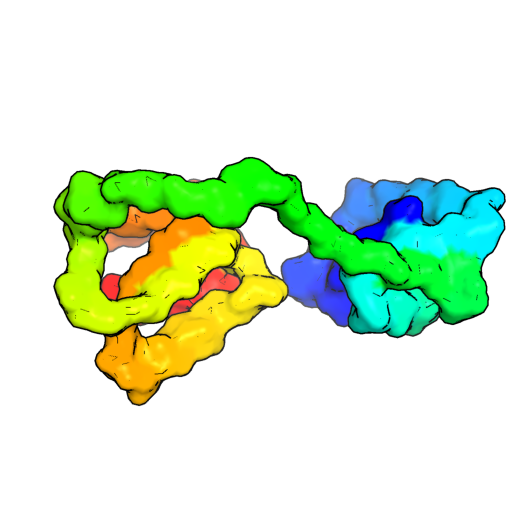 -3.369 2.905 -1.923 1.00 88.00 101 ASN A C 1
ATOM 821 O O . ASN A 1 101 ? -3.686 1.761 -2.243 1.00 88.00 101 ASN A O 1
ATOM 825 N N . LYS A 1 102 ? -3.551 3.360 -0.677 1.00 88.81 102 LYS A N 1
ATOM 826 C CA . LYS A 1 102 ? -4.319 2.643 0.347 1.00 88.81 102 LYS A CA 1
ATOM 827 C C . LYS A 1 102 ? -5.804 2.979 0.328 1.00 88.81 102 LYS A C 1
ATOM 829 O O . LYS A 1 102 ? -6.575 2.270 0.969 1.00 88.81 102 LYS A O 1
ATOM 834 N N . ASN A 1 103 ? -6.198 4.007 -0.424 1.00 90.00 103 ASN A N 1
ATOM 835 C CA . ASN A 1 103 ? -7.585 4.376 -0.667 1.00 90.00 103 ASN A CA 1
ATOM 836 C C . ASN A 1 103 ? -8.403 4.578 0.625 1.00 90.00 103 ASN A C 1
ATOM 838 O O . ASN A 1 103 ? -9.546 4.131 0.768 1.00 90.00 103 ASN A O 1
ATOM 842 N N . LEU A 1 104 ? -7.774 5.221 1.610 1.00 88.50 104 LEU A N 1
ATOM 843 C CA . LEU A 1 104 ? -8.271 5.287 2.980 1.00 88.50 104 LEU A CA 1
ATOM 844 C C . LEU A 1 104 ? -9.621 6.013 3.087 1.00 88.50 104 LEU A C 1
ATOM 846 O O . LEU A 1 104 ? -10.498 5.572 3.828 1.00 88.50 104 LEU A O 1
ATOM 850 N N . SER A 1 105 ? -9.817 7.079 2.308 1.00 87.12 105 SER A N 1
ATOM 851 C CA . SER A 1 105 ? -11.063 7.851 2.288 1.00 87.12 105 SER A CA 1
ATOM 852 C C . SER A 1 105 ? -12.260 7.020 1.822 1.00 87.12 105 SER A C 1
ATOM 854 O O . SER A 1 105 ? -13.326 7.092 2.433 1.00 87.12 105 SER A O 1
ATOM 856 N N . LEU A 1 106 ? -12.105 6.188 0.785 1.00 90.06 106 LEU A N 1
ATOM 857 C CA . LEU A 1 106 ? -13.189 5.311 0.328 1.00 90.06 106 LEU A CA 1
ATOM 858 C C . LEU A 1 106 ? -13.469 4.184 1.329 1.00 90.06 106 LEU A C 1
ATOM 860 O O . LEU A 1 106 ? -14.634 3.861 1.566 1.00 90.06 106 LEU A O 1
ATOM 864 N N . ILE A 1 107 ? -12.431 3.632 1.966 1.00 91.81 107 ILE A N 1
ATOM 865 C CA . ILE A 1 107 ? -12.595 2.650 3.050 1.00 91.81 107 ILE A CA 1
ATOM 866 C C . ILE A 1 107 ? -13.403 3.263 4.202 1.00 91.81 107 ILE A C 1
ATOM 868 O O . ILE A 1 107 ? -14.361 2.650 4.674 1.00 91.81 107 ILE A O 1
ATOM 872 N N . ALA A 1 108 ? -13.069 4.487 4.616 1.00 89.38 108 ALA A N 1
ATOM 873 C CA . ALA A 1 108 ? -13.772 5.207 5.676 1.00 89.38 108 ALA A CA 1
ATOM 874 C C . ALA A 1 108 ? -15.256 5.415 5.346 1.00 89.38 108 ALA A C 1
ATOM 876 O O . ALA A 1 108 ? -16.126 5.097 6.156 1.00 89.38 108 ALA A O 1
ATOM 877 N N . GLN A 1 109 ? -15.554 5.873 4.126 1.00 90.50 109 GLN A N 1
ATOM 878 C CA . GLN A 1 109 ? -16.931 6.036 3.655 1.00 90.50 109 GLN A CA 1
ATOM 879 C C . GLN A 1 109 ? -17.705 4.716 3.673 1.00 90.50 109 GLN A C 1
ATOM 881 O O . GLN A 1 109 ? -18.871 4.695 4.063 1.00 90.50 109 GLN A O 1
ATOM 886 N N . GLY A 1 110 ? -17.072 3.614 3.259 1.00 93.25 110 GLY A N 1
ATOM 887 C CA . GLY A 1 110 ? -17.677 2.284 3.299 1.00 93.25 110 GLY A CA 1
ATOM 888 C C . GLY A 1 110 ? -18.010 1.837 4.722 1.00 93.25 110 GLY A C 1
ATOM 889 O O . GLY A 1 110 ? -19.113 1.357 4.967 1.00 93.25 110 GLY A O 1
ATOM 890 N N . ILE A 1 111 ? -17.093 2.056 5.668 1.00 91.56 111 ILE A N 1
ATOM 891 C CA . ILE A 1 111 ? -17.284 1.733 7.089 1.00 91.56 111 ILE A CA 1
ATOM 892 C C . ILE A 1 111 ? -18.444 2.535 7.690 1.00 91.56 111 ILE A C 1
ATOM 894 O O . ILE A 1 111 ? -19.291 1.951 8.362 1.00 91.56 111 ILE A O 1
ATOM 898 N N . ILE A 1 112 ? -18.518 3.841 7.412 1.00 89.69 112 ILE A N 1
ATOM 899 C CA . ILE A 1 112 ? -19.605 4.710 7.8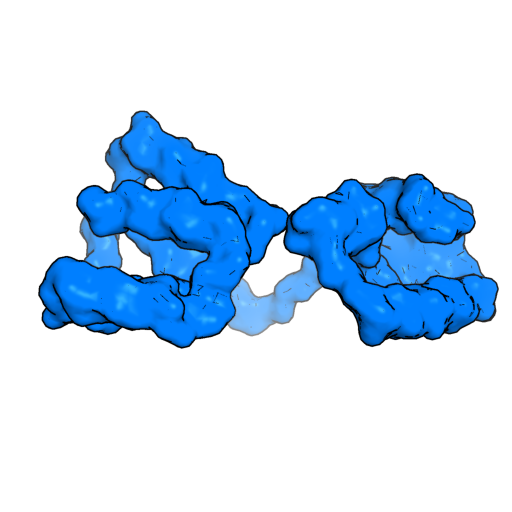93 1.00 89.69 112 ILE A CA 1
ATOM 900 C C . ILE A 1 112 ? -20.950 4.251 7.333 1.00 89.69 112 ILE A C 1
ATOM 902 O O . ILE A 1 112 ? -21.910 4.103 8.080 1.00 89.69 112 ILE A O 1
ATOM 906 N N . LYS A 1 113 ? -21.017 3.970 6.025 1.00 94.25 113 LYS A N 1
ATOM 907 C CA . LYS A 1 113 ? -22.235 3.449 5.386 1.00 94.25 113 LYS A CA 1
ATOM 908 C C . LYS A 1 113 ? -22.669 2.099 5.959 1.00 94.25 113 LYS A C 1
ATOM 910 O O . LYS A 1 113 ? -23.861 1.813 5.980 1.00 94.25 113 LYS A O 1
ATOM 915 N N . ALA A 1 114 ? -21.717 1.273 6.385 1.00 93.56 114 ALA A N 1
ATOM 916 C CA . ALA A 1 114 ? -21.986 -0.027 6.987 1.00 93.56 114 ALA A CA 1
ATOM 917 C C . ALA A 1 114 ? -22.368 0.052 8.477 1.00 93.56 114 ALA A C 1
ATOM 919 O O . ALA A 1 114 ? -22.802 -0.961 9.021 1.00 93.56 114 ALA A O 1
ATOM 920 N N . ASP A 1 115 ? -22.197 1.210 9.127 1.00 91.75 115 ASP A N 1
ATOM 921 C CA . ASP A 1 115 ? -22.416 1.418 10.567 1.00 91.75 115 ASP A CA 1
ATOM 922 C C . ASP A 1 115 ? -21.680 0.384 11.447 1.00 91.75 115 ASP A C 1
ATOM 924 O O . ASP A 1 115 ? -22.226 -0.227 12.369 1.00 91.75 115 ASP A O 1
ATOM 928 N N . VAL A 1 116 ? -20.404 0.137 11.127 1.00 92.25 116 VAL A N 1
ATOM 929 C CA . VAL A 1 116 ? -19.554 -0.812 11.862 1.00 92.25 116 VAL A CA 1
ATOM 930 C C . VAL A 1 116 ? -18.445 -0.056 12.596 1.00 92.25 116 VAL A C 1
ATOM 932 O O . VAL A 1 116 ? -17.768 0.771 11.983 1.00 92.25 116 VAL A O 1
ATOM 935 N N . PRO A 1 117 ? -18.176 -0.354 13.884 1.00 90.75 117 PRO A N 1
ATOM 936 C CA . PRO A 1 117 ? -17.020 0.206 14.575 1.00 90.75 117 PRO A CA 1
ATOM 937 C C . PRO A 1 117 ? -15.722 -0.135 13.837 1.00 90.75 117 PRO A C 1
ATOM 939 O O . PRO A 1 117 ? -15.576 -1.242 13.317 1.00 90.75 117 PRO A O 1
ATOM 942 N N . ALA A 1 118 ? -14.751 0.773 13.829 1.00 90.94 118 ALA A N 1
ATOM 943 C CA . ALA A 1 118 ? -13.471 0.534 13.174 1.00 90.94 118 ALA A CA 1
ATOM 944 C C . ALA A 1 118 ? -12.275 0.954 14.027 1.00 90.94 118 ALA A C 1
ATOM 946 O O . ALA A 1 118 ? -12.337 1.913 14.795 1.00 90.94 118 ALA A O 1
ATOM 947 N N . VAL A 1 119 ? -11.178 0.217 13.869 1.00 89.81 119 VAL A N 1
ATOM 948 C CA . VAL A 1 119 ? -9.892 0.452 14.525 1.00 89.81 119 VAL A CA 1
ATOM 949 C C . VAL A 1 119 ? -8.838 0.653 13.441 1.00 89.81 119 VAL A C 1
ATOM 951 O O . VAL A 1 119 ? -8.617 -0.233 12.618 1.00 89.81 119 VAL A O 1
ATOM 954 N N . PHE A 1 120 ? -8.190 1.814 13.436 1.00 87.75 120 PHE A N 1
ATOM 955 C CA . PHE A 1 120 ? -7.134 2.162 12.485 1.00 87.75 120 PHE A CA 1
ATOM 956 C C . PHE A 1 120 ? -5.776 2.083 13.187 1.00 87.75 120 PHE A C 1
ATOM 958 O O . PHE A 1 120 ? -5.577 2.698 14.232 1.00 87.75 120 PHE A O 1
ATOM 965 N N . VAL A 1 121 ? -4.851 1.307 12.626 1.00 88.31 121 VAL A N 1
ATOM 966 C CA . VAL A 1 121 ? -3.540 1.002 13.207 1.00 88.31 121 VAL A CA 1
ATOM 967 C C . VAL A 1 121 ? -2.443 1.405 12.233 1.00 88.31 121 VAL A C 1
ATOM 969 O O . VAL A 1 121 ? -2.419 0.967 11.085 1.00 88.31 121 VAL A O 1
ATOM 972 N N . GLY A 1 122 ? -1.511 2.228 12.701 1.00 85.00 122 GLY A N 1
ATOM 973 C CA . GLY A 1 122 ? -0.423 2.747 11.881 1.00 85.00 122 GLY A CA 1
ATOM 974 C C . GLY A 1 122 ? 0.208 3.982 12.502 1.00 85.00 122 GLY A C 1
ATOM 975 O O . GLY A 1 122 ? -0.406 4.658 13.326 1.00 85.00 122 GLY A O 1
ATOM 976 N N . LYS A 1 123 ? 1.443 4.285 12.094 1.00 81.94 123 LYS A N 1
ATOM 977 C CA . LYS A 1 123 ? 2.199 5.431 12.619 1.00 81.94 123 LYS A CA 1
ATOM 978 C C . LYS A 1 123 ? 1.473 6.757 12.379 1.00 81.94 123 LYS A C 1
ATOM 980 O O . LYS A 1 123 ? 1.420 7.588 13.271 1.00 81.94 123 LYS A O 1
ATOM 985 N N . ALA A 1 124 ? 0.855 6.931 11.214 1.00 76.25 124 ALA A N 1
ATOM 986 C CA . ALA A 1 124 ? 0.084 8.136 10.911 1.00 76.25 124 ALA A CA 1
ATOM 987 C C . ALA A 1 124 ? -1.138 8.334 11.833 1.00 76.25 124 ALA A C 1
ATOM 989 O O . ALA A 1 124 ? -1.606 9.457 11.993 1.00 76.25 124 ALA A O 1
ATOM 990 N N . PHE A 1 125 ? -1.641 7.273 12.476 1.00 76.25 125 PHE A N 1
ATOM 991 C CA . PHE A 1 125 ? -2.803 7.348 13.368 1.00 76.25 125 PHE A CA 1
ATOM 992 C C . PHE A 1 125 ? -2.444 7.517 14.845 1.00 76.25 125 PHE A C 1
ATOM 994 O O . PHE A 1 125 ? -3.328 7.859 15.628 1.00 76.25 125 PHE A O 1
ATOM 1001 N N . SER A 1 126 ? -1.179 7.323 15.249 1.00 68.81 126 SER A N 1
ATOM 1002 C CA . SER A 1 126 ? -0.773 7.578 16.642 1.00 68.81 126 SER A CA 1
ATOM 1003 C C . SER A 1 126 ? -1.008 9.041 17.020 1.00 68.81 126 SER A C 1
ATOM 1005 O O . SER A 1 1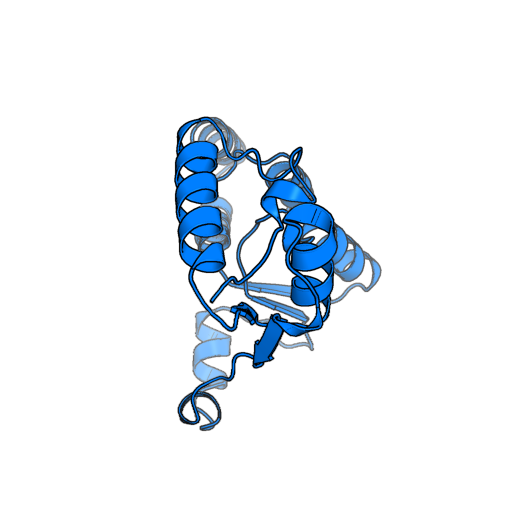26 ? -1.495 9.334 18.104 1.00 68.81 126 SER A O 1
ATOM 1007 N N . VAL A 1 127 ? -0.772 9.932 16.058 1.00 58.78 127 VAL A N 1
ATOM 1008 C CA . VAL A 1 127 ? -0.986 11.377 16.154 1.00 58.78 127 VAL A CA 1
ATOM 1009 C C . VAL A 1 127 ? -2.449 11.729 16.446 1.00 58.78 127 VAL A C 1
ATOM 1011 O O . VAL A 1 127 ? -2.738 12.601 17.255 1.00 58.78 127 VAL A O 1
ATOM 1014 N N . ILE A 1 128 ? -3.398 11.014 15.838 1.00 56.59 128 ILE A N 1
ATOM 1015 C CA . ILE A 1 128 ? -4.837 11.274 16.002 1.00 56.59 128 ILE A CA 1
ATOM 1016 C C . ILE A 1 128 ? -5.309 10.932 17.421 1.00 56.59 128 ILE A C 1
ATOM 1018 O O . ILE A 1 128 ? -6.238 11.555 17.934 1.00 56.59 128 ILE A O 1
ATOM 1022 N N . ASN A 1 129 ? -4.662 9.970 18.081 1.00 57.19 129 ASN A N 1
ATOM 1023 C CA . ASN A 1 129 ? -5.002 9.612 19.453 1.00 57.19 129 ASN A CA 1
ATOM 1024 C C . ASN A 1 129 ? -4.596 10.713 20.451 1.00 57.19 129 ASN A C 1
ATOM 1026 O O . ASN A 1 129 ? -5.351 10.983 21.379 1.00 57.19 129 ASN A O 1
ATOM 1030 N N . ASP A 1 130 ? -3.475 11.398 20.202 1.00 54.88 130 ASP A N 1
ATOM 1031 C CA . ASP A 1 130 ? -3.003 12.539 21.004 1.00 54.88 130 ASP A CA 1
ATOM 1032 C C . ASP A 1 130 ? -3.833 13.815 20.769 1.00 54.88 130 ASP A C 1
ATOM 1034 O O . ASP A 1 130 ? -3.902 14.697 21.623 1.00 54.88 130 ASP A O 1
ATOM 1038 N N . LEU A 1 131 ? -4.489 13.927 19.610 1.00 50.09 131 LEU A N 1
ATOM 1039 C CA . LEU A 1 131 ? -5.374 15.050 19.282 1.00 50.09 131 LEU A CA 1
ATOM 1040 C C . LEU A 1 131 ? -6.751 14.945 19.950 1.00 50.09 131 LEU A C 1
ATOM 1042 O O . LEU A 1 131 ? -7.401 15.961 20.152 1.00 50.09 131 LEU A O 1
ATOM 1046 N N . ARG A 1 132 ? -7.200 13.744 20.339 1.00 53.03 132 ARG A N 1
ATOM 1047 C CA . ARG A 1 132 ? -8.484 13.560 21.048 1.00 53.03 132 ARG A CA 1
ATOM 1048 C C . ARG A 1 132 ? -8.517 14.205 22.433 1.00 53.03 132 ARG A C 1
ATOM 1050 O O . ARG A 1 132 ? -9.596 14.399 22.982 1.00 53.03 132 ARG A O 1
ATOM 1057 N N . THR A 1 133 ? -7.353 14.497 23.002 1.00 54.78 133 THR A N 1
ATOM 1058 C CA . THR A 1 133 ? -7.205 15.180 24.293 1.00 54.78 133 THR A CA 1
ATOM 1059 C C . THR A 1 133 ? -7.004 16.688 24.157 1.00 54.78 133 THR A C 1
ATOM 1061 O O . THR A 1 133 ? -6.862 17.359 25.175 1.00 54.78 133 THR A O 1
ATOM 1064 N N . LYS A 1 134 ? -6.956 17.212 22.927 1.00 55.91 134 LYS A N 1
ATOM 1065 C CA . LYS A 1 134 ? -6.689 18.620 22.619 1.00 55.91 134 LYS A CA 1
ATOM 1066 C C . LYS A 1 134 ? -7.959 19.323 22.146 1.00 55.91 134 LYS A C 1
ATOM 1068 O O . LYS A 1 134 ? -8.878 18.676 21.643 1.00 55.91 134 LYS A O 1
ATOM 1073 N N . ASP A 1 135 ? -8.023 20.633 22.343 1.00 58.31 135 ASP A N 1
ATOM 1074 C CA . ASP A 1 135 ? -9.157 21.443 21.907 1.00 58.31 135 ASP A CA 1
ATOM 1075 C C . ASP A 1 135 ? -9.105 21.755 20.398 1.00 58.31 135 ASP A C 1
ATOM 1077 O O . ASP A 1 135 ? -8.178 21.376 19.679 1.00 58.31 135 ASP A O 1
ATOM 1081 N N . ALA A 1 136 ? -10.173 22.369 19.880 1.00 57.72 136 ALA A N 1
ATOM 1082 C CA . ALA A 1 136 ? -10.349 22.587 18.444 1.00 57.72 136 ALA A CA 1
ATOM 1083 C C . ALA A 1 136 ? -9.262 23.491 17.831 1.00 57.72 136 ALA A C 1
ATOM 1085 O O . ALA A 1 136 ? -8.911 23.303 16.661 1.00 57.72 136 ALA A O 1
ATOM 1086 N N . ASP A 1 137 ? -8.717 24.415 18.622 1.00 57.62 137 ASP A N 1
ATOM 1087 C CA . ASP A 1 137 ? -7.708 25.380 18.192 1.00 57.62 137 ASP A CA 1
ATOM 1088 C C . ASP A 1 137 ? -6.318 24.726 18.151 1.00 57.62 137 ASP A C 1
ATOM 1090 O O . ASP A 1 137 ? -5.644 24.798 17.119 1.00 57.62 137 ASP A O 1
ATOM 1094 N N . ASP A 1 138 ? -5.954 23.953 19.182 1.00 59.31 138 ASP A N 1
ATOM 1095 C CA . ASP A 1 138 ? -4.736 23.128 19.216 1.00 59.31 138 ASP A CA 1
ATOM 1096 C C . ASP A 1 138 ? -4.703 22.102 18.076 1.00 59.31 138 ASP A C 1
ATOM 1098 O O . ASP A 1 138 ? -3.666 21.812 17.467 1.00 59.31 138 ASP A O 1
ATOM 1102 N N . ILE A 1 139 ? -5.870 21.530 17.779 1.00 57.84 139 ILE A N 1
ATOM 1103 C CA . ILE A 1 139 ? -6.075 20.646 16.643 1.00 57.84 139 ILE A CA 1
ATOM 1104 C C . ILE A 1 139 ? -5.758 21.408 15.347 1.00 57.84 139 ILE A C 1
ATOM 1106 O O . ILE A 1 139 ? -4.974 20.934 14.520 1.00 57.84 139 ILE A O 1
ATOM 1110 N N . GLN A 1 140 ? -6.346 22.586 15.145 1.00 55.53 140 GLN A N 1
ATOM 1111 C CA . GLN A 1 140 ? -6.191 23.361 13.915 1.00 55.53 140 GLN A CA 1
ATOM 1112 C C . GLN A 1 140 ? -4.753 23.862 13.694 1.00 55.53 140 GLN A C 1
ATOM 1114 O O . GLN A 1 140 ? -4.283 23.833 12.553 1.00 55.53 140 GLN A O 1
ATOM 1119 N N . GLU A 1 141 ? -4.041 24.236 14.759 1.00 56.03 141 GLU A N 1
ATOM 1120 C CA . GLU A 1 141 ? -2.626 24.629 14.736 1.00 56.03 141 GLU A CA 1
ATOM 1121 C C . GLU A 1 141 ? -1.686 23.447 14.451 1.00 56.03 141 GLU A C 1
ATOM 1123 O O . GLU A 1 141 ? -0.764 23.541 13.640 1.00 56.03 141 GLU A O 1
ATOM 1128 N N . PHE A 1 142 ? -1.951 22.280 15.036 1.00 56.19 142 PHE A N 1
ATOM 1129 C CA . PHE A 1 142 ? -1.161 21.082 14.766 1.00 56.19 142 PHE A CA 1
ATOM 1130 C C . PHE A 1 142 ? -1.296 20.629 13.299 1.00 56.19 142 PHE A C 1
ATOM 1132 O O . PHE A 1 142 ? -0.317 20.305 12.629 1.00 56.19 142 PHE A O 1
ATOM 1139 N N . PHE A 1 143 ? -2.514 20.672 12.752 1.00 53.19 143 PHE A N 1
ATOM 1140 C CA . PHE A 1 143 ? -2.772 20.317 11.353 1.00 53.19 143 PHE A CA 1
ATOM 1141 C C . PHE A 1 143 ? -2.213 21.326 10.335 1.00 53.19 143 PHE A C 1
ATOM 1143 O O . PHE A 1 143 ? -2.046 20.964 9.171 1.00 53.19 143 PHE A O 1
ATOM 1150 N N . SER A 1 144 ? -1.961 22.577 10.730 1.00 52.06 144 SER A N 1
ATOM 1151 C CA . SER A 1 144 ? -1.366 23.593 9.851 1.00 52.06 144 SER A CA 1
ATOM 1152 C C . SER A 1 144 ? 0.166 23.563 9.851 1.00 52.06 144 SER A C 1
ATOM 1154 O O . SER A 1 144 ? 0.781 24.110 8.935 1.00 52.06 144 SER A O 1
ATOM 1156 N N . THR A 1 145 ? 0.775 22.896 10.836 1.00 50.41 145 THR A N 1
ATOM 1157 C CA . THR A 1 145 ? 2.227 22.890 11.062 1.00 50.41 145 THR A CA 1
ATOM 1158 C C . THR A 1 145 ? 2.889 21.530 10.831 1.00 50.41 145 THR A C 1
ATOM 1160 O O . THR A 1 145 ? 4.077 21.500 10.503 1.00 50.41 145 THR A O 1
ATOM 1163 N N . ASP A 1 146 ? 2.161 20.410 10.945 1.00 53.16 146 ASP A N 1
ATOM 1164 C CA . ASP A 1 146 ? 2.761 19.077 10.843 1.00 53.16 146 ASP A CA 1
ATOM 1165 C C . ASP A 1 146 ? 2.920 18.593 9.377 1.00 53.16 146 ASP A C 1
ATOM 1167 O O . ASP A 1 146 ? 1.929 18.374 8.665 1.00 53.16 146 ASP A O 1
ATOM 1171 N N . PRO A 1 147 ? 4.161 18.360 8.902 1.00 51.56 147 PRO A N 1
ATOM 1172 C CA . PRO A 1 147 ? 4.438 17.913 7.538 1.00 51.56 147 PRO A CA 1
ATOM 1173 C C . PRO A 1 147 ? 3.945 16.490 7.216 1.00 51.56 147 PRO A C 1
ATOM 1175 O O . PRO A 1 147 ? 4.024 16.078 6.053 1.00 51.56 147 PRO A O 1
ATOM 1178 N N . ILE A 1 148 ? 3.445 15.733 8.200 1.00 50.38 148 ILE A N 1
ATOM 1179 C CA . ILE A 1 148 ? 2.891 14.382 8.017 1.00 50.38 148 ILE A CA 1
ATOM 1180 C C . ILE A 1 148 ? 1.575 14.409 7.209 1.00 50.38 148 ILE A C 1
ATOM 1182 O O . ILE A 1 148 ? 1.217 13.396 6.609 1.00 50.38 148 ILE A O 1
ATOM 1186 N N . ILE A 1 149 ? 0.893 15.562 7.112 1.00 52.00 149 ILE A N 1
ATOM 1187 C CA . ILE A 1 149 ? -0.426 15.711 6.461 1.00 52.00 149 ILE A CA 1
ATOM 1188 C C . ILE A 1 149 ? -0.327 16.640 5.246 1.00 52.00 149 ILE A C 1
ATOM 1190 O O . ILE A 1 149 ? -0.991 17.672 5.125 1.00 52.00 149 ILE A O 1
ATOM 1194 N N . ASN A 1 150 ? 0.555 16.280 4.320 1.00 53.12 150 ASN A N 1
ATOM 1195 C CA . ASN A 1 150 ? 0.787 17.066 3.111 1.00 53.12 150 ASN A CA 1
ATOM 1196 C C . ASN A 1 150 ? 0.012 16.558 1.886 1.00 53.12 150 ASN A C 1
ATOM 1198 O O . ASN A 1 150 ? -0.056 17.273 0.886 1.00 53.12 150 ASN A O 1
ATOM 1202 N N . HIS A 1 151 ? -0.616 15.377 1.943 1.00 61.78 151 HIS A N 1
ATOM 1203 C CA . HIS A 1 151 ? -1.351 14.829 0.800 1.00 61.78 151 HIS A CA 1
ATOM 1204 C C . HIS A 1 151 ? -2.862 15.149 0.871 1.00 61.78 151 HIS A C 1
ATOM 1206 O O . HIS A 1 151 ? -3.461 14.978 1.936 1.00 61.78 151 HIS A O 1
ATOM 1212 N N . PRO A 1 152 ? -3.520 15.562 -0.237 1.00 65.94 152 PRO A N 1
ATOM 1213 C CA . PRO A 1 152 ? -4.950 15.904 -0.260 1.00 65.94 152 PRO A CA 1
ATOM 1214 C C . PRO A 1 152 ? -5.862 14.847 0.376 1.00 65.94 152 PRO A C 1
ATOM 1216 O O . PRO A 1 152 ? -6.720 15.176 1.186 1.00 65.94 152 PRO A O 1
ATOM 1219 N N . GLU A 1 153 ? -5.609 13.566 0.114 1.00 65.81 153 GLU A N 1
ATOM 1220 C CA . GLU A 1 153 ? -6.437 12.484 0.665 1.00 65.81 153 GLU A CA 1
ATOM 1221 C C . GLU A 1 153 ? -6.337 12.315 2.185 1.00 65.81 153 GLU A C 1
ATOM 1223 O O . GLU A 1 153 ? -7.302 11.901 2.825 1.00 65.81 153 GLU A O 1
ATOM 1228 N N . GLN A 1 154 ? -5.199 12.665 2.789 1.00 66.38 154 GLN A N 1
ATOM 1229 C CA . GLN A 1 154 ? -5.061 12.660 4.247 1.00 66.38 154 GLN A CA 1
ATOM 1230 C C . GLN A 1 154 ? -5.940 13.754 4.871 1.00 66.38 154 GLN A C 1
ATOM 1232 O O . GLN A 1 154 ? -6.500 13.567 5.953 1.00 66.38 154 GLN A O 1
ATOM 1237 N N . ARG A 1 155 ? -6.108 14.880 4.162 1.00 66.56 155 ARG A N 1
ATOM 1238 C CA . ARG A 1 155 ? -7.016 15.965 4.558 1.00 66.56 155 ARG A CA 1
ATOM 1239 C C . ARG A 1 155 ? -8.473 15.544 4.421 1.00 66.56 155 ARG A C 1
ATOM 1241 O O . ARG A 1 155 ? -9.260 15.834 5.316 1.00 66.56 155 ARG A O 1
ATOM 1248 N N . ASP A 1 156 ? -8.819 14.817 3.361 1.00 71.62 156 ASP A N 1
ATOM 1249 C CA . ASP A 1 156 ? -10.173 14.282 3.192 1.00 71.62 156 ASP A CA 1
ATOM 1250 C C . ASP A 1 156 ? -10.513 13.277 4.291 1.00 71.62 156 ASP A C 1
ATOM 1252 O O . ASP A 1 156 ? -11.593 13.349 4.880 1.00 71.62 156 ASP A O 1
ATOM 1256 N N . PHE A 1 157 ? -9.569 12.393 4.633 1.00 72.06 157 PHE A N 1
ATOM 1257 C CA . PHE A 1 157 ? -9.777 11.411 5.691 1.00 72.06 157 PHE A CA 1
ATOM 1258 C C . PHE A 1 157 ? -10.013 12.062 7.067 1.00 72.06 157 PHE A C 1
ATOM 1260 O O . PHE A 1 157 ? -10.806 11.560 7.864 1.00 72.06 157 PHE A O 1
ATOM 1267 N N . LYS A 1 158 ? -9.406 13.229 7.333 1.00 67.19 158 LYS A N 1
ATOM 1268 C CA . LYS A 1 158 ? -9.632 14.000 8.569 1.00 67.19 158 LYS A CA 1
ATOM 1269 C C . LYS A 1 158 ? -11.112 14.324 8.800 1.00 67.19 158 LYS A C 1
ATOM 1271 O O . LYS A 1 158 ? -11.559 14.344 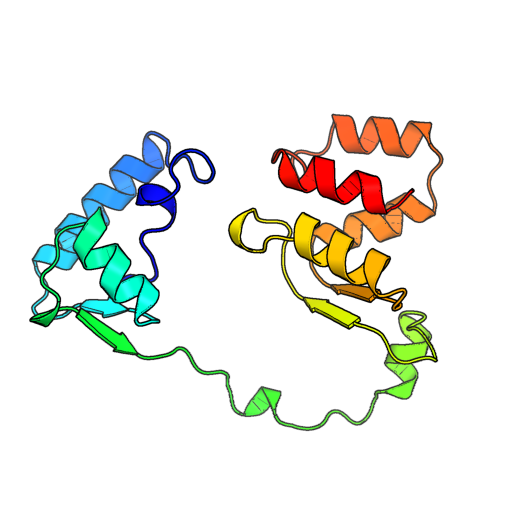9.945 1.00 67.19 158 LYS A O 1
ATOM 1276 N N . ASN A 1 159 ? -11.883 14.557 7.737 1.00 68.56 159 ASN A N 1
ATOM 1277 C CA . ASN A 1 159 ? -13.297 14.914 7.858 1.00 68.56 159 ASN A CA 1
ATOM 1278 C C . ASN A 1 159 ? -14.158 13.793 8.463 1.00 68.56 159 ASN A C 1
ATOM 1280 O O . ASN A 1 159 ? -15.253 14.081 8.935 1.00 68.56 159 ASN A O 1
ATOM 1284 N N . PHE A 1 160 ? -13.665 12.551 8.498 1.00 67.56 160 PHE A N 1
ATOM 1285 C CA . PHE A 1 160 ? -14.367 11.416 9.104 1.00 67.56 160 PHE A CA 1
ATOM 1286 C C . PHE A 1 160 ? -14.166 11.287 10.622 1.00 67.56 160 PHE A C 1
ATOM 1288 O O . PHE A 1 160 ? -14.788 10.422 11.229 1.00 67.56 160 PHE A O 1
ATOM 1295 N N . PHE A 1 161 ? -13.316 12.114 11.241 1.00 60.34 161 PHE A N 1
ATOM 1296 C CA . PHE A 1 161 ? -13.098 12.116 12.698 1.00 60.34 161 PHE A CA 1
ATOM 1297 C C . PHE A 1 161 ? -13.922 13.164 13.459 1.00 60.34 161 PHE A C 1
ATOM 1299 O O . PHE A 1 161 ? -13.706 13.326 14.660 1.00 60.34 161 PHE A O 1
ATOM 1306 N N . LYS A 1 162 ? -14.809 13.891 12.772 1.00 50.44 162 LYS A N 1
ATOM 1307 C CA . LYS A 1 162 ? -15.736 14.841 13.400 1.00 50.44 162 LYS A CA 1
ATOM 1308 C C . LYS A 1 162 ? -16.887 14.133 14.104 1.00 50.44 162 LYS A C 1
ATOM 1310 O O . LYS A 1 162 ? -17.338 13.091 13.581 1.00 50.44 162 LYS A O 1
#

pLDDT: mean 82.52, std 14.42, range [50.09, 98.0]

Sequence (162 aa):
MLFDAIPLKYPQHFPIGLKGRWWLFHNVRSLNINDDIVTISEAAKSDIDEYIGFELSKIHVVYPTTSAVFFNKTSSHKALSQAYSLPKKKFCTYVGDTNWNKNLSLIAQGIIKADVPAVFVGKAFSVINDLRTKDADDIQEFFSTDPIINHPEQRDFKNFFK

Foldseek 3Di:
DDEAPCCQVCVVQNVCPPVNVVVVVVVLVVLVVDQAAEYADPVRLVRCCVRVNDDSVRYHHDHDDDDPVVVDDDPPPPVVCVVVVPDPDDAAEAEDAQGVVSVLLVVLVVCVVVVGHYHYHDPLCVVVVVCVVPDPVVVVVCCVPDPSQPGPSSVSNVVSVD

Radius of gyration: 20.51 Å; chains: 1; bounding box: 44×44×50 Å